Protein AF-A0A821SLD6-F1 (afdb_monomer_lite)

Sequence (70 aa):
CVVNSCSAKIHTDVNGHLVKINDEHSHPSEKETIEVREFREKVKQRAVNETTPMLVLTYAIKHPSLKSEF

pLDDT: mean 76.33, std 12.17, range [46.72, 94.56]

Radius of gyration: 21.46 Å; chains: 1; bounding box: 36×30×63 Å

Structure (mmCIF, N/CA/C/O backbone):
data_AF-A0A821SLD6-F1
#
_entry.id   AF-A0A821SLD6-F1
#
loop_
_atom_site.group_PDB
_atom_site.id
_atom_site.type_symbol
_atom_site.label_atom_id
_atom_site.label_alt_id
_atom_site.label_comp_id
_atom_site.label_asym_id
_atom_site.label_entity_id
_atom_site.label_seq_id
_atom_site.pdbx_PDB_ins_code
_atom_site.Cartn_x
_atom_site.Cartn_y
_atom_site.Cartn_z
_atom_site.occupancy
_atom_site.B_iso_or_equiv
_atom_site.auth_seq_id
_atom_site.auth_comp_id
_atom_site.auth_asym_id
_atom_site.auth_atom_id
_atom_site.pdbx_PDB_model_num
ATOM 1 N N . CYS A 1 1 ? 12.537 -3.460 -7.890 1.00 71.19 1 CYS A N 1
ATOM 2 C CA . CYS A 1 1 ? 12.012 -2.247 -7.230 1.00 71.19 1 CYS A CA 1
ATOM 3 C C . CYS A 1 1 ? 13.179 -1.323 -6.884 1.00 71.19 1 CYS A C 1
ATOM 5 O O . CYS A 1 1 ? 14.239 -1.843 -6.566 1.00 71.19 1 CYS A O 1
ATOM 7 N N . VAL A 1 2 ? 13.008 0.002 -6.956 1.00 73.62 2 VAL A N 1
ATOM 8 C CA . VAL A 1 2 ? 14.053 0.996 -6.616 1.00 73.62 2 VAL A CA 1
ATOM 9 C C . VAL A 1 2 ? 13.957 1.523 -5.176 1.00 73.62 2 VAL A C 1
ATOM 11 O O . VAL A 1 2 ? 14.796 2.309 -4.748 1.00 73.62 2 VAL A O 1
ATOM 14 N N . VAL A 1 3 ? 12.934 1.113 -4.420 1.00 78.50 3 VAL A N 1
ATOM 15 C CA . VAL A 1 3 ? 12.751 1.512 -3.020 1.00 78.50 3 VAL A CA 1
ATOM 16 C C . VAL A 1 3 ? 13.637 0.648 -2.126 1.00 78.50 3 VAL A C 1
ATOM 18 O O . VAL A 1 3 ? 13.422 -0.559 -1.999 1.00 78.50 3 VAL A O 1
ATOM 21 N N . ASN A 1 4 ? 14.620 1.279 -1.483 1.00 68.94 4 ASN A N 1
ATOM 22 C CA . ASN A 1 4 ? 15.466 0.644 -0.475 1.00 68.94 4 ASN A CA 1
ATOM 23 C C . ASN A 1 4 ? 14.571 0.180 0.685 1.00 68.94 4 ASN A C 1
ATOM 25 O O . ASN A 1 4 ? 13.957 1.032 1.321 1.00 68.94 4 ASN A O 1
ATOM 29 N N . SER A 1 5 ? 14.498 -1.138 0.927 1.00 80.44 5 SER A N 1
ATOM 30 C CA . SER A 1 5 ? 13.590 -1.889 1.837 1.00 80.44 5 SER A CA 1
ATOM 31 C C . SER A 1 5 ? 12.413 -2.634 1.189 1.00 80.44 5 SER A C 1
ATOM 33 O O . SER A 1 5 ? 11.747 -3.409 1.871 1.00 80.44 5 SER A O 1
ATOM 35 N N . CYS A 1 6 ? 12.180 -2.496 -0.119 1.00 82.81 6 CYS A N 1
ATOM 36 C CA . CYS A 1 6 ? 11.188 -3.322 -0.808 1.00 82.81 6 CYS A CA 1
ATOM 37 C C . CYS A 1 6 ? 11.722 -4.743 -1.053 1.00 82.81 6 CYS A C 1
ATOM 39 O O . CYS A 1 6 ? 12.705 -4.914 -1.776 1.00 82.81 6 CYS A O 1
ATOM 41 N N . SER A 1 7 ? 11.043 -5.762 -0.519 1.00 86.75 7 SER A N 1
ATOM 42 C CA . SER A 1 7 ? 11.377 -7.176 -0.752 1.00 86.75 7 SER A CA 1
ATOM 43 C C . SER A 1 7 ? 10.816 -7.739 -2.061 1.00 86.75 7 SER A C 1
ATOM 45 O O . SER A 1 7 ? 11.316 -8.762 -2.521 1.00 86.75 7 SER A O 1
ATOM 47 N N . ALA A 1 8 ? 9.838 -7.067 -2.686 1.00 86.56 8 ALA A N 1
ATOM 48 C CA . ALA A 1 8 ? 9.205 -7.532 -3.920 1.00 86.56 8 ALA A CA 1
ATOM 49 C C . ALA A 1 8 ? 10.210 -7.730 -5.069 1.00 86.56 8 ALA A C 1
ATOM 51 O O . ALA A 1 8 ? 10.965 -6.815 -5.437 1.00 86.56 8 ALA A O 1
ATOM 52 N N . LYS A 1 9 ? 10.190 -8.930 -5.661 1.00 86.06 9 LYS A N 1
ATOM 53 C CA . LYS A 1 9 ? 11.065 -9.353 -6.765 1.00 86.06 9 LYS A CA 1
ATOM 54 C C . LYS A 1 9 ? 10.243 -9.692 -8.000 1.00 86.06 9 LYS A C 1
ATOM 56 O O . LYS A 1 9 ? 9.246 -10.404 -7.920 1.00 86.06 9 LYS A O 1
ATOM 61 N N . ILE A 1 10 ? 10.720 -9.235 -9.153 1.00 88.25 10 ILE A N 1
ATOM 62 C CA . ILE A 1 10 ? 10.132 -9.523 -10.462 1.00 88.25 10 ILE A CA 1
ATOM 63 C C . ILE A 1 10 ? 11.100 -10.426 -11.222 1.00 88.25 10 ILE A C 1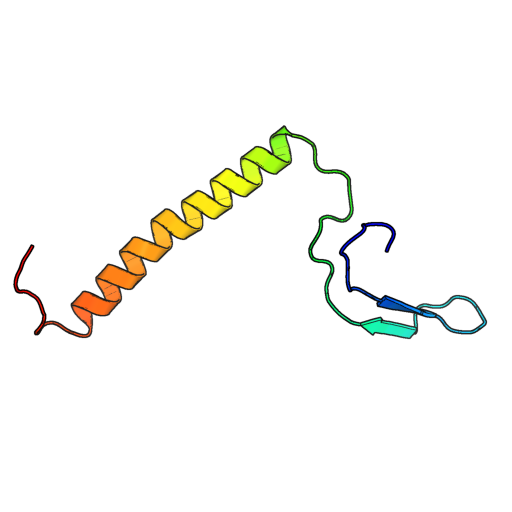
ATOM 65 O O . ILE A 1 10 ? 12.287 -10.118 -11.311 1.00 88.25 10 ILE A O 1
ATOM 69 N N . HIS A 1 11 ? 10.592 -11.535 -11.749 1.00 88.25 11 HIS A N 1
ATOM 70 C CA . HIS A 1 11 ? 11.333 -12.456 -12.603 1.00 88.25 11 HIS A CA 1
ATOM 71 C C . HIS A 1 11 ? 10.836 -12.306 -14.040 1.00 88.25 11 HIS A C 1
ATOM 73 O O . HIS A 1 11 ? 9.635 -12.447 -14.296 1.00 88.25 11 HIS A O 1
ATOM 79 N N . THR A 1 12 ? 11.758 -12.036 -14.961 1.00 93.56 12 THR A N 1
ATOM 80 C CA . THR A 1 12 ? 11.481 -11.921 -16.396 1.00 93.56 12 THR A CA 1
ATOM 81 C C . THR A 1 12 ? 12.133 -13.051 -17.183 1.00 93.56 12 THR A C 1
ATOM 83 O O . THR A 1 12 ? 13.141 -13.612 -16.747 1.00 93.56 12 THR A O 1
ATOM 86 N N . ASP A 1 13 ? 11.560 -13.385 -18.338 1.00 92.62 13 ASP A N 1
ATOM 87 C CA . ASP A 1 13 ? 12.187 -14.294 -19.299 1.00 92.62 13 ASP A CA 1
ATOM 88 C C . ASP A 1 13 ? 13.317 -13.593 -20.083 1.00 92.62 13 ASP A C 1
ATOM 90 O O . ASP A 1 13 ? 13.598 -12.405 -19.895 1.00 92.62 13 ASP A O 1
ATOM 94 N N . VAL A 1 14 ? 13.972 -14.336 -20.980 1.00 92.81 14 VAL A N 1
ATOM 95 C CA . VAL A 1 14 ? 15.054 -13.822 -21.842 1.00 92.81 14 VAL A CA 1
ATOM 96 C C . VAL A 1 14 ? 14.594 -12.746 -22.835 1.00 92.81 14 VAL A C 1
ATOM 98 O O . VAL A 1 14 ? 15.427 -12.011 -23.355 1.00 92.81 14 VAL A O 1
ATOM 101 N N . ASN A 1 15 ? 13.286 -12.635 -23.078 1.00 94.56 15 ASN A N 1
ATOM 102 C CA . ASN A 1 15 ? 12.672 -11.633 -23.948 1.00 94.56 15 ASN A CA 1
ATOM 103 C C . ASN A 1 15 ? 12.139 -10.424 -23.155 1.00 94.56 15 ASN A C 1
ATOM 105 O O . ASN A 1 15 ? 11.585 -9.499 -23.744 1.00 94.56 15 ASN A O 1
ATOM 109 N N . GLY A 1 16 ? 12.301 -10.417 -21.827 1.00 88.38 16 GLY A N 1
ATOM 110 C CA . GLY A 1 16 ? 11.836 -9.352 -20.943 1.00 88.38 16 GLY A CA 1
ATOM 111 C C . GLY A 1 16 ? 10.364 -9.450 -20.535 1.00 88.38 16 GLY A C 1
ATOM 112 O O . GLY A 1 16 ? 9.857 -8.522 -19.904 1.00 88.38 16 GLY A O 1
ATOM 113 N N . HIS A 1 17 ? 9.662 -10.545 -20.840 1.00 92.19 17 HIS A N 1
ATOM 114 C CA . HIS A 1 17 ? 8.283 -10.729 -20.391 1.00 92.19 17 HIS A CA 1
ATOM 115 C C . HIS A 1 17 ? 8.224 -11.083 -18.909 1.00 92.19 17 HIS A C 1
ATOM 117 O O . HIS A 1 17 ? 9.055 -11.829 -18.391 1.00 92.19 17 HIS A O 1
ATOM 123 N N . LEU A 1 18 ? 7.199 -10.571 -18.230 1.00 89.94 18 LEU A N 1
ATOM 124 C CA . LEU A 1 18 ? 6.936 -10.863 -16.827 1.00 89.94 18 LEU A CA 1
ATOM 125 C C . LEU A 1 18 ? 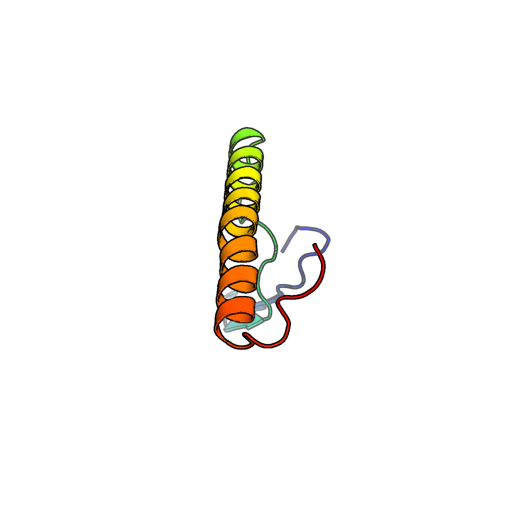6.517 -12.331 -16.657 1.00 89.94 18 LEU A C 1
ATOM 127 O O . LEU A 1 18 ? 5.487 -12.748 -17.177 1.00 89.94 18 LEU A O 1
ATOM 131 N N . VAL A 1 19 ? 7.297 -13.096 -15.892 1.00 90.81 19 VAL A N 1
ATOM 132 C CA . VAL A 1 19 ? 7.036 -14.520 -15.620 1.00 90.81 19 VAL A CA 1
ATOM 133 C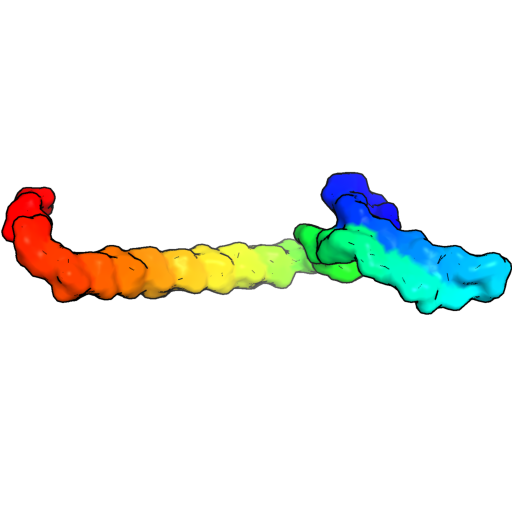 C . VAL A 1 19 ? 6.437 -14.709 -14.234 1.00 90.81 19 VAL A C 1
ATOM 135 O O . VAL A 1 19 ? 5.510 -15.496 -14.049 1.00 90.81 19 VAL A O 1
ATOM 138 N N . LYS A 1 20 ? 6.983 -14.011 -13.232 1.00 86.50 20 LYS A N 1
ATOM 139 C CA . LYS A 1 20 ? 6.564 -14.172 -11.838 1.00 86.50 20 LYS A CA 1
ATOM 140 C C . LYS A 1 20 ? 6.849 -12.923 -11.014 1.00 86.50 20 LYS A C 1
ATOM 142 O O . LYS A 1 20 ? 7.892 -12.290 -11.178 1.00 86.50 20 LYS A O 1
ATOM 147 N N . ILE A 1 21 ? 5.954 -12.636 -10.075 1.00 86.31 21 ILE A N 1
ATOM 148 C CA . ILE A 1 21 ? 6.164 -11.675 -8.991 1.00 86.31 21 ILE A CA 1
ATOM 149 C C . ILE A 1 21 ? 6.217 -12.468 -7.680 1.00 86.31 21 ILE A C 1
ATOM 151 O O . ILE A 1 21 ? 5.365 -13.322 -7.439 1.00 86.31 21 ILE A O 1
ATOM 155 N N . ASN A 1 22 ? 7.246 -12.228 -6.869 1.00 82.25 22 ASN A N 1
ATOM 156 C CA . ASN A 1 22 ? 7.383 -12.762 -5.512 1.00 82.25 22 ASN A CA 1
ATOM 157 C C . ASN A 1 22 ? 7.331 -11.599 -4.513 1.00 82.25 22 ASN A C 1
ATOM 159 O O . ASN A 1 22 ? 7.942 -10.561 -4.778 1.00 82.25 22 ASN A O 1
ATOM 163 N N . ASP A 1 23 ? 6.692 -11.827 -3.361 1.00 83.75 23 ASP A N 1
ATOM 164 C CA . ASP A 1 23 ? 6.401 -10.832 -2.315 1.00 83.75 23 ASP A CA 1
ATOM 165 C C . ASP A 1 23 ? 5.526 -9.651 -2.782 1.00 83.75 23 ASP A C 1
ATOM 167 O O . ASP A 1 23 ? 5.352 -9.395 -3.974 1.00 83.75 23 ASP A O 1
ATOM 171 N N . GLU A 1 24 ? 4.939 -8.934 -1.822 1.00 82.00 24 GLU A N 1
ATOM 172 C CA . GLU A 1 24 ? 4.108 -7.753 -2.073 1.00 82.00 24 GLU A CA 1
ATOM 173 C C . GLU A 1 24 ? 4.899 -6.456 -1.849 1.00 82.00 24 GLU A C 1
ATOM 175 O O . GLU A 1 24 ? 5.791 -6.373 -0.999 1.00 82.00 24 GLU A O 1
ATOM 180 N N . HIS A 1 25 ? 4.570 -5.416 -2.617 1.00 82.25 25 HIS A N 1
ATOM 181 C CA . HIS A 1 25 ? 5.104 -4.081 -2.382 1.00 82.25 25 HIS A CA 1
ATOM 182 C C . HIS A 1 25 ? 4.529 -3.494 -1.088 1.00 82.25 25 HIS A C 1
ATOM 184 O O . HIS A 1 25 ? 3.340 -3.217 -0.988 1.00 82.25 25 HIS A O 1
ATOM 190 N N . SER A 1 26 ? 5.395 -3.210 -0.117 1.00 75.31 26 SER A N 1
ATOM 191 C CA . SER A 1 26 ? 5.029 -2.535 1.137 1.00 75.31 26 SER A CA 1
ATOM 192 C C . SER A 1 26 ? 5.027 -1.000 1.036 1.00 75.31 26 SER A C 1
ATOM 194 O O . SER A 1 26 ? 4.941 -0.301 2.048 1.00 75.31 26 SER A O 1
ATOM 196 N N . HIS A 1 27 ? 5.118 -0.453 -0.179 1.00 75.50 27 HIS A N 1
ATOM 197 C CA . HIS A 1 27 ? 5.167 0.981 -0.458 1.00 75.50 27 HIS A CA 1
ATOM 198 C C . HIS A 1 27 ? 4.250 1.343 -1.638 1.00 75.50 27 HIS A C 1
ATOM 200 O O . HIS A 1 27 ? 3.990 0.498 -2.497 1.00 75.50 27 HIS A O 1
ATOM 206 N N . PRO A 1 28 ? 3.777 2.598 -1.721 1.00 73.19 28 PRO A N 1
ATOM 207 C CA . PRO A 1 28 ? 3.008 3.059 -2.871 1.00 73.19 28 PRO A CA 1
ATOM 208 C C . PRO A 1 28 ? 3.847 3.047 -4.160 1.00 73.19 28 PRO A C 1
ATOM 210 O O . PRO A 1 28 ? 5.076 3.159 -4.125 1.00 73.19 28 PRO A O 1
ATOM 213 N N . SER A 1 29 ? 3.166 2.895 -5.301 1.00 72.75 29 SER A N 1
ATOM 214 C CA . SER A 1 29 ? 3.787 2.893 -6.636 1.00 72.75 29 SER A CA 1
ATOM 215 C C . SER A 1 29 ? 4.335 4.268 -7.032 1.00 72.75 29 SER A C 1
ATOM 217 O O . SER A 1 29 ? 5.307 4.358 -7.778 1.00 72.75 29 SER A O 1
ATOM 219 N N . GLU A 1 30 ? 3.727 5.338 -6.525 1.00 72.00 30 GLU A N 1
ATOM 220 C CA . GLU A 1 30 ? 4.116 6.721 -6.792 1.00 72.00 30 GLU A CA 1
ATOM 221 C C . GLU A 1 30 ? 4.623 7.403 -5.521 1.00 72.00 30 GLU A C 1
ATOM 223 O O . GLU A 1 30 ? 4.316 6.988 -4.399 1.00 72.00 30 GLU A O 1
ATOM 228 N N . LYS A 1 31 ? 5.406 8.476 -5.696 1.00 68.38 31 LYS A N 1
ATOM 229 C CA . LYS A 1 31 ? 5.770 9.347 -4.576 1.00 68.38 31 LYS A CA 1
ATOM 230 C C . LYS A 1 31 ? 4.505 10.034 -4.070 1.00 68.38 31 LYS A C 1
ATOM 232 O O . LYS A 1 31 ? 3.961 10.913 -4.727 1.00 68.38 31 LYS A O 1
ATOM 237 N N . GLU A 1 32 ? 4.064 9.612 -2.895 1.00 75.06 32 GLU A N 1
ATOM 238 C CA . GLU A 1 32 ? 2.912 10.179 -2.205 1.00 75.06 32 GLU A CA 1
ATOM 239 C C . GLU A 1 32 ? 3.181 11.651 -1.847 1.00 75.06 32 GLU A C 1
ATOM 241 O O . GLU A 1 32 ? 4.257 11.992 -1.340 1.00 75.06 32 GLU A O 1
ATOM 246 N N . THR A 1 33 ? 2.215 12.534 -2.112 1.00 84.38 33 THR A N 1
ATOM 247 C CA . THR A 1 33 ? 2.275 13.911 -1.606 1.00 84.38 33 THR A CA 1
ATOM 248 C C . THR A 1 33 ? 2.084 13.911 -0.088 1.00 84.38 33 THR A C 1
ATOM 250 O O . THR A 1 33 ? 1.525 12.976 0.489 1.00 84.38 33 THR A O 1
ATOM 253 N N . ILE A 1 34 ? 2.536 14.973 0.587 1.00 82.56 34 ILE A N 1
ATOM 254 C CA . ILE A 1 34 ? 2.388 15.091 2.049 1.00 82.56 34 ILE A CA 1
ATOM 255 C C . ILE A 1 34 ? 0.908 14.996 2.455 1.00 82.56 34 ILE A C 1
ATOM 257 O O . ILE A 1 34 ? 0.590 14.301 3.415 1.00 82.56 34 ILE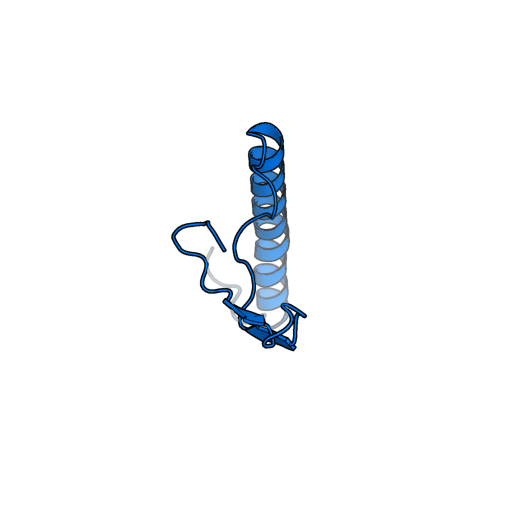 A O 1
ATOM 261 N N . GLU A 1 35 ? 0.012 15.610 1.682 1.00 85.38 35 GLU A N 1
ATOM 262 C CA . GLU A 1 35 ? -1.434 15.607 1.930 1.00 85.38 35 GLU A CA 1
ATOM 263 C C . GLU A 1 35 ? -2.040 14.198 1.874 1.00 85.38 35 GLU A C 1
ATOM 265 O O . GLU A 1 35 ? -2.804 13.810 2.760 1.00 85.38 35 GLU A O 1
ATOM 270 N N . VAL A 1 36 ? -1.668 13.400 0.866 1.00 84.88 36 VAL A N 1
ATOM 271 C CA . VAL A 1 36 ? -2.173 12.025 0.721 1.00 84.88 36 VAL A CA 1
ATOM 272 C C . VAL A 1 36 ? -1.649 11.144 1.856 1.00 84.88 36 VAL A C 1
ATOM 274 O O . VAL A 1 36 ? -2.413 10.371 2.440 1.00 84.88 36 VAL A O 1
ATOM 277 N N . ARG A 1 37 ? -0.386 11.336 2.257 1.00 82.69 37 ARG A N 1
ATOM 278 C CA . ARG A 1 37 ? 0.203 10.640 3.405 1.00 82.69 37 ARG A CA 1
ATOM 279 C C . ARG A 1 37 ? -0.540 10.958 4.702 1.00 82.69 37 ARG A C 1
ATOM 281 O O . ARG A 1 37 ? -0.887 10.050 5.454 1.00 82.69 37 ARG A O 1
ATOM 288 N N . GLU A 1 38 ? -0.812 12.234 4.964 1.00 86.44 38 GLU A N 1
ATOM 289 C CA . GLU A 1 38 ? -1.558 12.661 6.153 1.00 86.44 38 GLU A CA 1
ATOM 290 C C . GLU A 1 38 ? -2.985 12.114 6.171 1.00 86.44 38 GLU A C 1
ATOM 292 O O . GLU A 1 38 ? -3.467 11.667 7.215 1.00 86.44 38 GLU A O 1
ATOM 297 N N . PHE A 1 39 ? -3.662 12.115 5.022 1.00 88.88 39 PHE A N 1
ATOM 298 C CA . PHE A 1 39 ? -4.990 11.529 4.894 1.00 88.88 39 PHE A CA 1
ATOM 299 C C . PHE A 1 39 ? -4.973 10.031 5.218 1.00 88.88 39 PHE A C 1
ATOM 301 O O . PHE A 1 39 ? -5.771 9.563 6.034 1.00 88.88 39 PHE A O 1
ATOM 308 N N . ARG A 1 40 ? -4.029 9.281 4.641 1.00 86.38 40 ARG A N 1
ATOM 309 C CA . ARG A 1 40 ? -3.876 7.842 4.877 1.00 86.38 40 ARG A CA 1
ATOM 310 C C . ARG A 1 40 ? -3.645 7.524 6.352 1.00 86.38 40 ARG A C 1
ATOM 312 O O . ARG A 1 40 ? -4.281 6.612 6.880 1.00 86.38 40 ARG A O 1
ATOM 319 N N . GLU A 1 41 ? -2.771 8.266 7.026 1.00 87.94 41 GLU A N 1
ATOM 320 C CA . GLU A 1 41 ? -2.517 8.067 8.457 1.00 87.94 41 GLU A CA 1
ATOM 321 C C . GLU A 1 41 ? -3.758 8.379 9.307 1.00 87.94 41 GLU A C 1
ATOM 323 O O . GLU A 1 41 ? -4.103 7.600 10.196 1.00 87.94 41 GLU A O 1
ATOM 328 N N . LYS A 1 42 ? -4.517 9.434 8.979 1.00 89.38 42 LYS A N 1
ATOM 329 C CA . LYS A 1 42 ? -5.795 9.729 9.654 1.00 89.38 42 LYS A CA 1
ATOM 330 C C . LYS A 1 42 ? -6.824 8.612 9.466 1.00 89.38 42 LYS A C 1
ATOM 332 O O . LYS A 1 42 ? -7.510 8.255 10.422 1.00 89.38 42 LYS A O 1
ATOM 337 N N . VAL A 1 43 ? -6.925 8.034 8.268 1.00 87.62 43 VAL A N 1
ATOM 338 C CA . VAL A 1 43 ? -7.831 6.905 7.992 1.00 87.62 43 VAL A CA 1
ATOM 339 C C . VAL A 1 43 ? -7.420 5.660 8.780 1.00 87.62 43 VAL A C 1
ATOM 341 O O . VAL A 1 43 ? -8.277 5.033 9.401 1.00 87.62 43 VAL A O 1
ATOM 344 N N . LYS A 1 44 ? -6.123 5.324 8.822 1.00 84.56 44 LYS A N 1
ATOM 345 C CA . LYS A 1 44 ? -5.615 4.210 9.642 1.00 84.56 44 LYS A CA 1
ATOM 346 C C . LYS A 1 44 ? -5.919 4.420 11.122 1.00 84.56 44 LYS A C 1
ATOM 348 O O . LYS A 1 44 ? -6.445 3.518 11.768 1.00 84.56 44 LYS A O 1
ATOM 353 N N . GLN A 1 45 ? -5.633 5.613 11.643 1.00 84.69 45 GLN A N 1
ATOM 354 C CA . GLN A 1 45 ? -5.887 5.942 13.042 1.00 84.69 45 GLN A CA 1
ATOM 355 C C . GLN A 1 45 ? -7.377 5.839 13.370 1.00 84.69 45 GLN A C 1
ATOM 357 O O . GLN A 1 45 ? -7.742 5.294 14.408 1.00 84.69 45 GLN A O 1
ATOM 362 N N . ARG A 1 46 ? -8.249 6.309 12.471 1.00 82.25 46 ARG A N 1
ATOM 363 C CA . ARG A 1 46 ? -9.698 6.168 12.615 1.00 82.25 46 ARG A CA 1
ATOM 364 C C . ARG A 1 46 ? -10.121 4.702 12.647 1.00 82.25 46 ARG A C 1
ATOM 366 O O . ARG A 1 46 ? -10.849 4.321 13.554 1.00 82.25 46 ARG A O 1
ATOM 373 N N . ALA A 1 47 ? -9.639 3.886 11.709 1.00 79.25 47 ALA A N 1
ATOM 374 C CA . ALA A 1 47 ? -9.955 2.463 11.672 1.00 79.25 47 ALA A CA 1
ATOM 375 C C . ALA A 1 47 ? -9.571 1.776 12.989 1.00 79.25 47 ALA A C 1
ATOM 377 O O . ALA A 1 47 ? -10.395 1.062 13.553 1.00 79.25 47 ALA A O 1
ATOM 378 N N . VAL A 1 48 ? -8.375 2.051 13.526 1.00 77.88 48 VAL A N 1
ATOM 379 C CA . VAL A 1 48 ? -7.921 1.544 14.834 1.00 77.88 48 VAL A CA 1
ATOM 380 C C . VAL A 1 48 ? -8.813 2.049 15.967 1.00 77.88 48 VAL A C 1
ATOM 382 O O . VAL A 1 48 ? -9.261 1.256 16.794 1.00 77.88 48 VAL A O 1
ATOM 385 N N . ASN A 1 49 ? -9.108 3.348 15.998 1.00 73.12 49 ASN A N 1
ATOM 386 C CA . ASN A 1 49 ? -9.939 3.959 17.033 1.00 73.12 49 ASN A CA 1
ATOM 387 C C . ASN A 1 49 ? -11.388 3.457 17.009 1.00 73.12 49 ASN A C 1
ATOM 389 O O . ASN A 1 49 ? -12.034 3.488 18.045 1.00 73.12 49 ASN A O 1
ATOM 393 N N . GLU A 1 50 ? -11.914 3.013 15.868 1.00 72.56 50 GLU A N 1
ATOM 394 C CA . GLU A 1 50 ? -13.270 2.460 15.754 1.00 72.56 50 GLU A CA 1
ATOM 395 C C . GLU A 1 50 ? -13.299 0.942 16.008 1.00 72.56 50 GLU A C 1
ATOM 397 O O . GLU A 1 50 ? -14.213 0.438 16.662 1.00 72.56 50 GLU A O 1
ATOM 402 N N . THR A 1 51 ? -12.280 0.198 15.564 1.00 68.56 51 THR A N 1
ATOM 403 C CA . THR A 1 51 ? -12.209 -1.262 15.778 1.00 68.56 51 THR A CA 1
ATOM 404 C C . THR A 1 51 ? -11.760 -1.651 17.181 1.00 68.56 51 THR A C 1
ATOM 406 O O . THR A 1 51 ? -12.263 -2.638 17.713 1.00 68.56 51 THR A O 1
ATOM 409 N N . THR A 1 52 ? -10.868 -0.891 17.822 1.00 61.97 52 THR A N 1
ATOM 410 C CA . THR A 1 52 ? -10.373 -1.223 19.173 1.00 61.97 52 THR A CA 1
ATOM 411 C C . THR A 1 52 ? -11.498 -1.205 20.217 1.00 61.97 52 THR A C 1
ATOM 413 O O . THR A 1 52 ? -11.642 -2.193 20.939 1.00 61.97 52 THR A O 1
ATOM 416 N N . PRO A 1 53 ? -12.374 -0.180 20.274 1.00 61.47 53 PRO A N 1
ATOM 417 C CA . PRO A 1 53 ? -13.530 -0.200 21.162 1.00 61.47 53 PRO A CA 1
ATOM 418 C C . PRO A 1 53 ? -14.497 -1.338 20.839 1.00 61.47 53 PRO A C 1
ATOM 420 O O . PRO A 1 53 ? -15.020 -1.953 21.761 1.00 61.47 53 PRO A O 1
ATOM 423 N N . MET A 1 54 ? -14.708 -1.673 19.558 1.00 58.66 54 MET A N 1
ATOM 424 C CA . MET A 1 54 ? -15.569 -2.800 19.177 1.00 58.66 54 MET A CA 1
ATOM 425 C C . MET A 1 54 ? -15.004 -4.155 19.614 1.00 58.66 54 MET A C 1
ATOM 427 O O . MET A 1 54 ? -15.763 -5.009 20.074 1.00 58.66 54 MET A O 1
ATOM 431 N N . LEU A 1 55 ? -13.691 -4.369 19.520 1.00 60.59 55 LEU A N 1
ATOM 432 C CA . LEU A 1 55 ? -13.048 -5.592 20.010 1.00 60.59 55 LEU A CA 1
ATOM 433 C C . LEU A 1 55 ? -13.154 -5.710 21.534 1.00 60.59 55 LEU A C 1
ATOM 435 O O . LEU A 1 55 ? -13.493 -6.775 22.043 1.00 60.59 55 LEU A O 1
ATOM 439 N N . VAL A 1 56 ? -12.955 -4.609 22.262 1.00 60.47 56 VAL A N 1
ATOM 440 C CA . VAL A 1 56 ? -13.148 -4.574 23.721 1.00 60.47 56 VAL A CA 1
ATOM 441 C C . VAL A 1 56 ? -14.607 -4.863 24.086 1.00 60.47 56 VAL A C 1
ATOM 443 O O . VAL A 1 56 ? -14.871 -5.684 24.963 1.00 60.47 56 VAL A O 1
ATOM 446 N N . LEU A 1 57 ? -15.564 -4.252 23.381 1.00 60.06 57 LEU A N 1
ATOM 447 C CA . LEU A 1 57 ? -16.992 -4.452 23.625 1.00 60.06 57 LEU A CA 1
ATOM 448 C C . LEU A 1 57 ? -17.413 -5.901 23.342 1.00 60.06 57 LEU A C 1
ATOM 450 O O . LEU A 1 57 ? -18.085 -6.523 24.158 1.00 60.06 57 LEU A O 1
ATOM 454 N N . THR A 1 58 ? -16.992 -6.464 22.209 1.00 58.38 58 THR A N 1
ATOM 455 C CA . THR A 1 58 ? -17.309 -7.851 21.829 1.00 58.38 58 THR A CA 1
ATOM 456 C C . THR A 1 58 ? -16.669 -8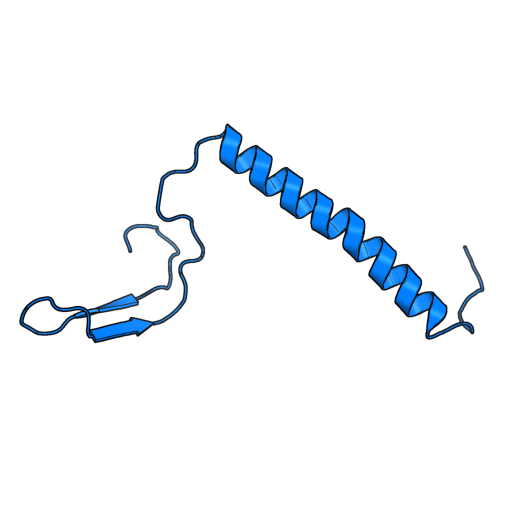.862 22.776 1.00 58.38 58 THR A C 1
ATOM 458 O O . THR A 1 58 ? -17.322 -9.839 23.143 1.00 58.38 58 THR A O 1
ATOM 461 N N . TYR A 1 59 ? -15.444 -8.611 23.242 1.00 62.22 59 TYR A N 1
ATOM 462 C CA . TYR A 1 59 ? -14.793 -9.430 24.262 1.00 62.22 59 TYR A CA 1
ATOM 463 C C . TYR A 1 59 ? -15.537 -9.371 25.606 1.00 62.22 59 TYR A C 1
ATOM 465 O O . TYR A 1 59 ? -15.831 -10.414 26.189 1.00 62.22 59 TYR A O 1
ATOM 473 N N . ALA A 1 60 ? -15.931 -8.176 26.060 1.00 61.25 60 ALA A N 1
ATOM 474 C CA . ALA A 1 60 ? -16.699 -7.984 27.294 1.00 61.25 60 ALA A CA 1
ATOM 475 C C . ALA A 1 60 ? -18.113 -8.597 27.231 1.00 61.25 60 ALA A C 1
ATOM 477 O O . ALA A 1 60 ? -18.621 -9.094 28.236 1.00 61.25 60 ALA A O 1
ATOM 478 N N . ILE A 1 61 ? -18.748 -8.600 26.053 1.00 67.00 61 ILE A N 1
ATOM 479 C CA . ILE A 1 61 ? -20.040 -9.267 25.818 1.00 67.00 61 ILE A CA 1
ATOM 480 C C . ILE A 1 61 ? -19.876 -10.795 25.834 1.00 67.00 61 ILE A C 1
ATOM 482 O O . ILE A 1 61 ? -20.734 -11.499 26.365 1.00 67.00 61 ILE A O 1
ATOM 486 N N . LYS A 1 62 ? -18.775 -11.320 25.280 1.00 69.12 62 LYS A N 1
ATOM 487 C CA . LYS A 1 62 ? -18.500 -12.764 25.206 1.00 69.12 62 LYS A CA 1
ATOM 488 C C . LYS A 1 62 ? -18.013 -13.356 26.538 1.00 69.12 62 LYS A C 1
ATOM 490 O O . LYS A 1 62 ? -18.206 -14.547 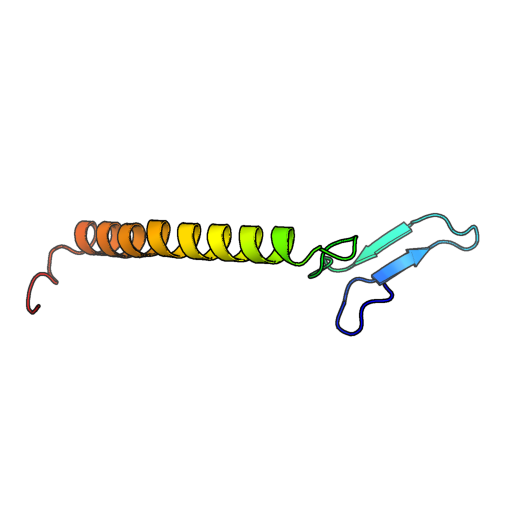26.771 1.00 69.12 62 LYS A O 1
ATOM 495 N N . HIS A 1 63 ? -17.437 -12.533 27.420 1.00 64.69 63 HIS A N 1
ATOM 496 C CA . HIS A 1 63 ? -16.938 -12.918 28.747 1.00 64.69 63 HIS A CA 1
ATOM 497 C C . HIS A 1 63 ? -17.522 -12.025 29.865 1.00 64.69 63 HIS A C 1
ATOM 499 O O . HIS A 1 63 ? -16.815 -11.194 30.439 1.00 64.69 63 HIS A O 1
ATOM 505 N N . PRO A 1 64 ? -18.811 -12.193 30.221 1.00 59.34 64 PRO A N 1
ATOM 506 C CA . PRO A 1 64 ? -19.508 -11.308 31.163 1.00 59.34 64 PRO A CA 1
ATOM 507 C C . PRO A 1 64 ? -19.029 -11.406 32.625 1.00 59.34 64 PRO A C 1
ATOM 509 O O . PRO A 1 64 ? -19.370 -10.543 33.430 1.00 59.34 64 PRO A O 1
ATOM 512 N N . SER A 1 65 ? -18.235 -12.421 32.980 1.00 62.78 65 SER A N 1
ATOM 513 C CA . SER A 1 65 ? -17.746 -12.681 34.344 1.00 62.78 65 SER A CA 1
ATOM 514 C C . SER A 1 65 ? -16.563 -11.808 34.792 1.00 62.78 65 SER A C 1
ATOM 516 O O . SER A 1 65 ? -16.111 -11.956 35.921 1.00 62.78 65 SER A O 1
ATOM 518 N N . LEU A 1 66 ? -16.054 -10.912 33.939 1.00 58.62 66 LEU A N 1
ATOM 519 C CA . LEU A 1 66 ? -14.937 -9.998 34.245 1.00 58.62 66 LEU A CA 1
ATOM 520 C C . LEU A 1 66 ? -15.385 -8.545 34.490 1.00 58.62 66 LEU A C 1
ATOM 522 O O . LEU A 1 66 ? -14.561 -7.637 34.505 1.00 58.62 66 LEU A O 1
ATOM 526 N N . LYS A 1 67 ? -16.686 -8.302 34.708 1.00 54.78 67 LYS A N 1
ATOM 527 C CA . LYS A 1 67 ? -17.196 -6.995 35.157 1.00 54.78 67 LYS A CA 1
ATOM 528 C C . LYS A 1 67 ? -16.896 -6.782 36.644 1.00 54.78 67 LYS A C 1
ATOM 530 O O . LYS A 1 67 ? -17.799 -6.802 37.472 1.00 54.78 67 LYS A O 1
ATOM 535 N N . SER A 1 68 ? -15.630 -6.615 36.985 1.00 55.47 68 SER A N 1
ATOM 536 C CA . SER A 1 68 ? -15.209 -6.117 38.287 1.00 55.47 68 SER A CA 1
ATOM 537 C C . SER A 1 68 ? -13.902 -5.364 38.095 1.00 55.47 68 SER A C 1
ATOM 539 O O . SER A 1 68 ? -12.930 -5.950 37.634 1.00 55.47 68 SER A O 1
ATOM 541 N N . GLU A 1 69 ? -13.920 -4.094 38.493 1.00 48.91 69 GLU A N 1
ATOM 542 C CA . GLU A 1 69 ? -12.777 -3.181 38.645 1.00 48.91 69 GLU A CA 1
ATOM 543 C C . GLU A 1 69 ? -12.360 -2.380 37.398 1.00 48.91 69 GLU A C 1
ATOM 545 O O . GLU A 1 69 ? -11.305 -2.585 36.803 1.00 48.91 69 GLU A O 1
ATOM 550 N N . PHE A 1 70 ? -13.202 -1.398 37.062 1.00 46.72 70 PHE A N 1
ATOM 551 C CA . PHE A 1 70 ? -12.762 -0.031 36.762 1.00 46.72 70 PHE A CA 1
ATOM 552 C C . PHE A 1 70 ? -13.573 0.939 37.622 1.00 46.72 70 PHE A C 1
ATOM 554 O O . PHE A 1 70 ? -14.780 0.656 37.819 1.00 46.72 70 PHE A O 1
#

Organism: NCBI:txid392032

Secondary structure (DSSP, 8-state):
--STT---EEEE-TT--EEEEES--SS-SS---HHHHHHHHHHHHHHHHHHHHHHHHHHHHH-GGG----

Foldseek 3Di:
DPDDPFPWDFDADPVRHTDDIDDDGPDDPDDDDPVRVVVVVVVVVVVCVVVVVVVVVVVCVVPVPPPDDD